Protein AF-A0A3S3RZV6-F1 (afdb_monomer)

Nearest PDB structures (foldseek):
  2d4z-assembly1_B  TM=9.384E-01  e=3.422E-06  Torpedo marmorata
  2d4z-assembly1_A  TM=8.749E-01  e=2.588E-06  Torpedo marmorata
  2pfi-assembly1_B  TM=9.142E-01  e=9.148E-04  Homo sapiens
  4esy-assembly1_B  TM=9.634E-01  e=6.955E-02  Sphaerobacter thermophilus DSM 20745
  7rfh-assembly1_F  TM=7.777E-01  e=4.276E-01  Homo sapiens

Mean predicted aligned error: 8.11 Å

pLDDT: mean 83.1, std 11.61, range [45.69, 95.12]

Structure (mmCIF, N/CA/C/O backbone):
data_AF-A0A3S3RZV6-F1
#
_entry.id   AF-A0A3S3RZV6-F1
#
loop_
_atom_site.group_PDB
_atom_site.id
_atom_site.type_symbol
_atom_site.label_atom_id
_atom_site.label_alt_id
_atom_site.label_comp_id
_atom_site.label_asym_id
_atom_site.label_entity_id
_atom_site.label_seq_id
_atom_site.pdbx_PDB_ins_code
_atom_site.Cartn_x
_atom_site.Cartn_y
_atom_site.Cartn_z
_atom_site.occupancy
_atom_site.B_iso_or_equiv
_atom_site.auth_seq_id
_atom_site.auth_comp_id
_atom_site.auth_asym_id
_atom_site.auth_atom_id
_atom_site.pdbx_PDB_model_num
ATOM 1 N N . ARG A 1 1 ? 30.202 -2.108 -22.117 1.00 58.06 1 ARG A N 1
ATOM 2 C CA . ARG A 1 1 ? 29.182 -2.696 -21.213 1.00 58.06 1 ARG A CA 1
ATOM 3 C C . ARG A 1 1 ? 27.927 -1.820 -21.172 1.00 58.06 1 ARG A C 1
ATOM 5 O O . ARG A 1 1 ? 26.887 -2.388 -21.445 1.00 58.06 1 ARG A O 1
ATOM 12 N N . GLN A 1 2 ? 28.039 -0.494 -20.997 1.00 60.06 2 GLN A N 1
ATOM 13 C CA . GLN A 1 2 ? 26.910 0.464 -21.042 1.00 60.06 2 GLN A CA 1
ATOM 14 C C . GLN A 1 2 ? 26.038 0.420 -22.315 1.00 60.06 2 GLN A C 1
ATOM 16 O O . GLN A 1 2 ? 24.824 0.388 -22.211 1.00 60.06 2 GLN A O 1
ATO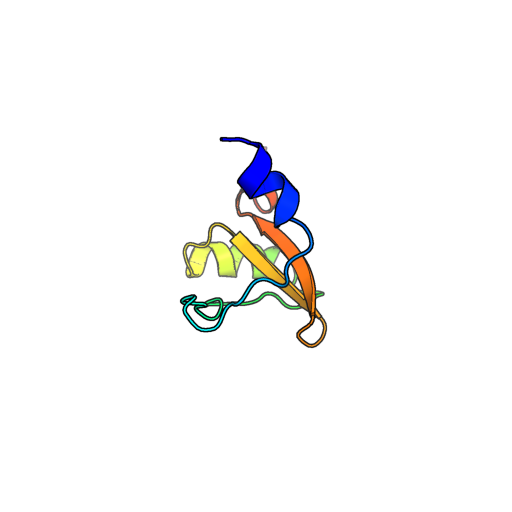M 21 N N . ALA A 1 3 ? 26.642 0.326 -23.509 1.00 62.84 3 ALA A N 1
ATOM 22 C CA . ALA A 1 3 ? 25.913 0.484 -24.780 1.00 62.84 3 ALA A CA 1
ATOM 23 C C . ALA A 1 3 ? 24.708 -0.464 -24.972 1.00 62.84 3 ALA A C 1
ATOM 25 O O . ALA A 1 3 ? 23.736 -0.101 -25.615 1.00 62.84 3 ALA A O 1
ATOM 26 N N . ARG A 1 4 ? 24.738 -1.661 -24.368 1.00 68.44 4 ARG A N 1
ATOM 27 C CA . ARG A 1 4 ? 23.637 -2.636 -24.444 1.00 68.44 4 ARG A CA 1
ATOM 28 C C . ARG A 1 4 ? 22.441 -2.256 -23.564 1.00 68.44 4 ARG A C 1
ATOM 30 O O . ARG A 1 4 ? 21.324 -2.681 -23.845 1.00 68.44 4 ARG A O 1
ATOM 37 N N . GLU A 1 5 ? 22.695 -1.569 -22.455 1.00 71.75 5 GLU A N 1
ATOM 38 C CA . GLU A 1 5 ? 21.640 -1.119 -21.544 1.00 71.75 5 GLU A CA 1
ATOM 39 C C . GLU A 1 5 ? 20.926 0.089 -22.147 1.00 71.75 5 GLU A C 1
ATOM 41 O O . GLU A 1 5 ? 19.700 0.094 -22.178 1.00 71.75 5 GLU A O 1
ATOM 46 N N . ASP A 1 6 ? 21.685 1.025 -22.727 1.00 75.75 6 ASP A N 1
ATOM 47 C CA . ASP A 1 6 ? 21.156 2.249 -23.338 1.00 75.75 6 ASP A CA 1
ATOM 48 C C . ASP A 1 6 ? 20.265 1.970 -24.566 1.00 75.75 6 ASP A C 1
ATOM 50 O O 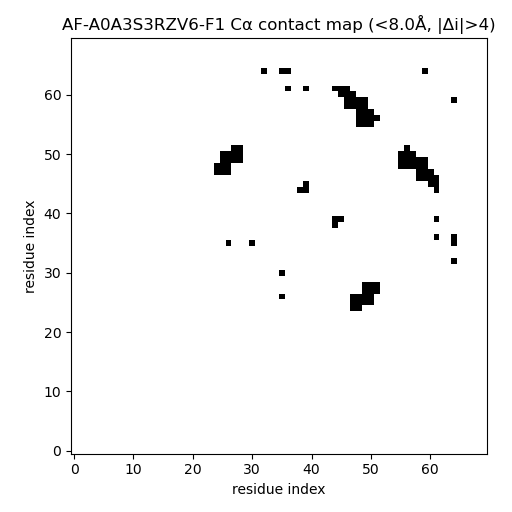. ASP A 1 6 ? 19.216 2.587 -24.723 1.00 75.75 6 ASP A O 1
ATOM 54 N N . GLU A 1 7 ? 20.631 0.995 -25.408 1.00 80.56 7 GLU A N 1
ATOM 55 C CA . GLU A 1 7 ? 19.871 0.614 -26.616 1.00 80.56 7 GLU A CA 1
ATOM 56 C C . GLU A 1 7 ? 18.503 -0.023 -26.323 1.00 80.56 7 GLU A C 1
ATOM 58 O O . GLU A 1 7 ? 17.666 -0.112 -27.218 1.00 80.56 7 GLU A O 1
ATOM 63 N N . ARG A 1 8 ? 18.273 -0.491 -25.090 1.00 79.19 8 ARG A N 1
ATOM 64 C CA . ARG A 1 8 ? 17.074 -1.259 -24.710 1.00 79.19 8 ARG A CA 1
ATOM 65 C C . ARG A 1 8 ? 16.169 -0.537 -23.716 1.00 79.19 8 ARG A C 1
ATOM 67 O O . ARG A 1 8 ? 15.239 -1.148 -23.196 1.00 79.19 8 ARG A O 1
ATOM 74 N N . LEU A 1 9 ? 16.433 0.739 -23.434 1.00 81.81 9 LEU A N 1
ATOM 75 C CA . LEU A 1 9 ? 15.628 1.539 -22.505 1.00 81.81 9 LEU A CA 1
ATOM 76 C C . LEU A 1 9 ? 14.191 1.754 -23.004 1.00 81.81 9 LEU A C 1
ATOM 78 O O . LEU A 1 9 ? 13.272 1.801 -22.189 1.00 81.81 9 LEU A O 1
ATOM 82 N N . ASP A 1 10 ? 14.004 1.833 -24.325 1.00 85.38 10 ASP A N 1
ATOM 83 C CA . ASP A 1 10 ? 12.697 2.048 -24.962 1.00 85.38 10 ASP A CA 1
ATOM 84 C C . ASP A 1 10 ? 11.943 0.736 -25.268 1.00 85.38 10 ASP A C 1
ATOM 86 O O . ASP A 1 10 ? 10.783 0.763 -25.691 1.00 85.38 10 ASP A O 1
ATOM 90 N N . ASP A 1 11 ? 12.571 -0.425 -25.046 1.00 88.31 11 ASP A N 1
ATOM 91 C CA . ASP A 1 11 ? 11.932 -1.726 -25.251 1.00 88.31 11 ASP A CA 1
ATOM 92 C C . ASP A 1 11 ? 10.817 -1.951 -24.215 1.00 88.31 11 ASP A C 1
ATOM 94 O O . ASP A 1 11 ? 11.001 -1.787 -23.006 1.00 88.31 11 ASP A O 1
ATOM 98 N N . VAL A 1 12 ? 9.657 -2.441 -24.666 1.00 87.00 12 VAL A N 1
ATOM 99 C CA . VAL A 1 12 ? 8.577 -2.851 -23.757 1.00 87.00 12 VAL A CA 1
ATOM 100 C C . VAL A 1 12 ? 9.031 -4.041 -22.910 1.00 87.00 12 VAL A C 1
ATOM 102 O O . VAL A 1 12 ? 9.387 -5.104 -23.427 1.00 87.00 12 VAL A O 1
ATOM 105 N N . VAL A 1 13 ? 8.962 -3.887 -21.587 1.00 87.50 13 VAL A N 1
ATOM 106 C CA . VAL A 1 13 ? 9.303 -4.957 -20.646 1.00 87.50 13 VAL A CA 1
ATOM 107 C C . VAL A 1 13 ? 8.278 -6.088 -20.743 1.00 87.50 13 VAL A C 1
ATOM 109 O O . VAL A 1 13 ? 7.076 -5.889 -20.569 1.00 87.50 13 VAL A O 1
ATOM 112 N N . ASN A 1 14 ? 8.762 -7.305 -20.994 1.00 88.06 14 ASN A N 1
ATOM 113 C CA . ASN A 1 14 ? 7.935 -8.504 -20.989 1.00 88.06 14 ASN A CA 1
ATOM 114 C C . ASN A 1 14 ? 7.836 -9.082 -19.566 1.00 88.06 14 ASN A C 1
ATOM 116 O O . ASN A 1 14 ? 8.821 -9.577 -19.022 1.00 88.06 14 ASN A O 1
ATOM 120 N N . PHE A 1 15 ? 6.632 -9.063 -18.990 1.00 88.75 15 PHE A N 1
ATOM 121 C CA . PHE A 1 15 ? 6.353 -9.581 -17.645 1.00 88.75 15 PHE A CA 1
ATOM 122 C C . PHE A 1 15 ? 5.877 -11.044 -17.612 1.00 88.75 15 PHE A C 1
ATOM 124 O O . PHE A 1 15 ? 5.582 -11.552 -16.537 1.00 88.75 15 PHE A O 1
ATOM 131 N N . SER A 1 16 ? 5.802 -11.744 -18.749 1.00 88.31 16 SER A N 1
ATOM 132 C CA . SER A 1 16 ? 5.224 -13.104 -18.838 1.00 88.31 16 SER A CA 1
ATOM 133 C C . SER A 1 16 ? 5.914 -14.158 -17.967 1.00 88.31 16 SER A C 1
ATOM 135 O O . SER A 1 16 ? 5.276 -15.122 -17.556 1.00 88.31 16 SER A O 1
ATOM 137 N N . THR A 1 17 ? 7.200 -13.978 -17.667 1.00 89.69 17 THR A N 1
ATOM 138 C CA . THR A 1 17 ? 7.978 -14.872 -16.796 1.00 89.69 17 THR A CA 1
ATOM 139 C C . THR A 1 17 ? 8.174 -14.303 -15.390 1.00 89.69 17 THR A C 1
ATOM 141 O O . THR A 1 17 ? 8.906 -14.886 -14.593 1.00 89.69 17 THR A O 1
ATOM 144 N N . CYS A 1 18 ? 7.589 -13.139 -15.091 1.00 89.44 18 CYS A N 1
ATOM 145 C CA . CYS A 1 18 ? 7.713 -12.489 -13.794 1.00 89.44 18 CYS A CA 1
ATOM 146 C C . CYS A 1 18 ? 6.683 -13.064 -12.818 1.00 89.44 18 CYS A C 1
ATOM 148 O O . CYS A 1 18 ? 5.496 -13.146 -13.133 1.00 89.44 18 CYS A O 1
ATOM 150 N N . LEU A 1 19 ? 7.134 -13.428 -11.617 1.00 87.69 19 LEU A N 1
ATOM 151 C CA . LEU A 1 19 ? 6.246 -13.809 -10.527 1.00 87.69 19 LEU A CA 1
ATOM 152 C C . LEU A 1 19 ? 5.660 -12.536 -9.904 1.00 87.69 19 LEU A C 1
ATOM 154 O O . LEU A 1 19 ? 6.304 -11.883 -9.084 1.00 87.69 19 LEU A O 1
ATOM 158 N N . ILE A 1 20 ? 4.457 -12.162 -10.334 1.00 88.12 20 ILE A N 1
ATOM 159 C CA . ILE A 1 20 ? 3.718 -11.026 -9.778 1.00 88.12 20 ILE A CA 1
ATOM 160 C C . ILE A 1 20 ? 2.692 -11.578 -8.796 1.00 88.12 20 ILE A C 1
ATOM 162 O O . ILE A 1 20 ? 1.600 -11.989 -9.185 1.00 88.12 20 ILE A O 1
ATOM 166 N N . GLU A 1 21 ? 3.057 -11.587 -7.518 1.00 83.88 21 GLU A N 1
ATOM 167 C CA . GLU A 1 21 ? 2.138 -11.984 -6.458 1.00 83.88 21 GLU A CA 1
ATOM 168 C C . GLU A 1 21 ? 1.147 -10.851 -6.162 1.00 83.88 21 GLU A C 1
ATOM 170 O O . GLU A 1 21 ? 1.551 -9.685 -6.051 1.00 83.88 21 GLU A O 1
ATOM 175 N N . PRO A 1 22 ? -0.154 -11.154 -6.017 1.00 82.12 22 PRO A N 1
ATOM 176 C CA . PRO A 1 22 ? -1.120 -10.158 -5.588 1.00 82.12 22 PRO A CA 1
ATOM 177 C C . PRO A 1 22 ? -0.761 -9.664 -4.185 1.00 82.12 22 PRO A C 1
ATOM 179 O O . PRO A 1 22 ? -0.365 -10.439 -3.312 1.00 82.12 22 PRO A O 1
ATOM 182 N N . ALA A 1 23 ? -0.925 -8.360 -3.951 1.00 80.75 23 ALA A N 1
ATOM 183 C CA . ALA A 1 23 ? -0.701 -7.803 -2.626 1.00 80.75 23 ALA A CA 1
ATOM 184 C C . ALA A 1 23 ? -1.632 -8.499 -1.611 1.00 80.75 23 ALA A C 1
ATOM 186 O O . ALA A 1 23 ? -2.839 -8.588 -1.856 1.00 80.75 23 ALA A O 1
ATOM 187 N N . PRO A 1 24 ? -1.113 -8.965 -0.461 1.00 75.06 24 PRO A N 1
ATOM 188 C CA . PRO A 1 24 ? -1.903 -9.732 0.503 1.00 75.06 24 PRO A CA 1
ATOM 189 C C . PRO A 1 24 ? -3.012 -8.901 1.166 1.00 75.06 24 PRO A C 1
ATOM 191 O O . PRO A 1 24 ? -3.941 -9.454 1.748 1.00 75.06 24 PRO A O 1
ATOM 194 N N . PHE A 1 25 ? -2.926 -7.571 1.083 1.00 82.50 25 PHE A N 1
ATOM 195 C CA . PHE A 1 25 ? -3.953 -6.644 1.536 1.00 82.50 25 PHE A CA 1
ATOM 196 C C . PHE A 1 25 ? -3.818 -5.302 0.797 1.00 82.50 25 PHE A C 1
ATOM 198 O O . PHE A 1 25 ? -2.756 -4.957 0.273 1.00 82.50 25 PHE A O 1
ATOM 205 N N . GLN A 1 26 ? -4.899 -4.528 0.792 1.00 86.94 26 GLN A N 1
ATOM 206 C CA . GLN A 1 26 ? -4.985 -3.231 0.129 1.00 86.94 26 GLN A CA 1
ATOM 207 C C . GLN A 1 26 ? -5.761 -2.255 1.014 1.00 86.94 26 GLN A C 1
ATOM 209 O O . GLN A 1 26 ? -6.759 -2.634 1.630 1.00 86.94 26 GLN A O 1
ATOM 214 N N . LEU A 1 27 ? -5.322 -0.996 1.071 1.00 91.00 27 LEU A N 1
ATOM 215 C CA . LEU A 1 27 ? -6.078 0.078 1.708 1.00 91.00 27 LEU A CA 1
ATOM 216 C C . LEU A 1 27 ? -6.959 0.780 0.679 1.00 91.00 27 LEU A C 1
ATOM 218 O O . LEU A 1 27 ? -6.552 1.036 -0.458 1.00 91.00 27 LEU A O 1
ATOM 222 N N . VAL A 1 28 ? -8.166 1.124 1.106 1.00 92.25 28 VAL A N 1
ATOM 223 C CA . VAL A 1 28 ? -9.090 1.939 0.318 1.00 92.25 28 VAL A CA 1
ATOM 224 C C . VAL A 1 28 ? -8.941 3.394 0.738 1.00 92.25 28 VAL A C 1
ATOM 226 O O . VAL A 1 28 ? -8.707 3.691 1.918 1.00 92.25 28 VAL A O 1
ATOM 229 N N . GLU A 1 29 ? -9.079 4.304 -0.222 1.00 89.00 29 GLU A N 1
ATOM 230 C CA . GLU A 1 29 ? -9.162 5.733 0.069 1.00 89.00 29 GLU A CA 1
ATOM 231 C C . GLU A 1 29 ? -10.213 6.031 1.157 1.00 89.00 29 GLU A C 1
ATOM 233 O O . GLU A 1 29 ? -11.258 5.387 1.242 1.00 89.00 29 GLU A O 1
ATOM 238 N N . GLY A 1 30 ? -9.909 6.971 2.055 1.00 88.44 30 GLY A N 1
ATOM 239 C CA . GLY A 1 30 ? -10.791 7.302 3.182 1.00 88.44 30 GLY A CA 1
ATOM 240 C C . GLY A 1 30 ? -10.735 6.335 4.374 1.00 88.44 30 GLY A C 1
ATOM 241 O O . GLY A 1 30 ? -11.453 6.541 5.356 1.00 88.44 30 GLY A O 1
ATOM 242 N N . THR A 1 31 ? -9.874 5.310 4.354 1.00 91.25 31 THR A N 1
ATOM 243 C CA . THR A 1 31 ? -9.610 4.501 5.557 1.00 91.25 31 THR A CA 1
ATOM 244 C C . THR A 1 31 ? -8.999 5.384 6.646 1.00 91.25 31 THR A C 1
ATOM 246 O O . THR A 1 31 ? -7.989 6.049 6.426 1.00 91.25 31 THR A O 1
ATOM 249 N N . SER A 1 32 ? -9.615 5.415 7.831 1.00 92.44 32 SER A N 1
ATOM 250 C CA . SER A 1 32 ? -9.138 6.274 8.917 1.00 92.44 32 SER A CA 1
ATOM 251 C C . SER A 1 32 ? -7.769 5.832 9.429 1.00 92.44 32 SER A C 1
ATOM 253 O O . SER A 1 32 ? -7.475 4.638 9.481 1.00 92.44 32 SER A O 1
ATOM 255 N N . LEU A 1 33 ? -6.964 6.788 9.902 1.00 90.06 33 LEU A N 1
ATOM 256 C CA . LEU A 1 33 ? -5.625 6.515 10.434 1.00 90.06 33 LEU A CA 1
ATOM 257 C C . LEU A 1 33 ? -5.636 5.445 11.537 1.00 90.06 33 LEU A C 1
ATOM 259 O O . LEU A 1 33 ? -4.769 4.581 11.559 1.00 90.06 33 LEU A O 1
ATOM 263 N N . LEU A 1 34 ? -6.645 5.462 12.416 1.00 90.69 34 LEU A N 1
ATOM 264 C CA . LEU A 1 34 ? -6.791 4.456 13.471 1.00 90.69 34 LEU A CA 1
ATOM 265 C C . LEU A 1 34 ? -7.001 3.049 12.895 1.00 90.69 34 LEU A C 1
ATOM 267 O O . LEU A 1 34 ? -6.349 2.109 13.337 1.00 90.69 34 LEU A O 1
ATOM 271 N N . LYS A 1 35 ? -7.881 2.902 11.895 1.00 90.06 35 LYS A N 1
ATOM 272 C CA . LYS A 1 35 ? 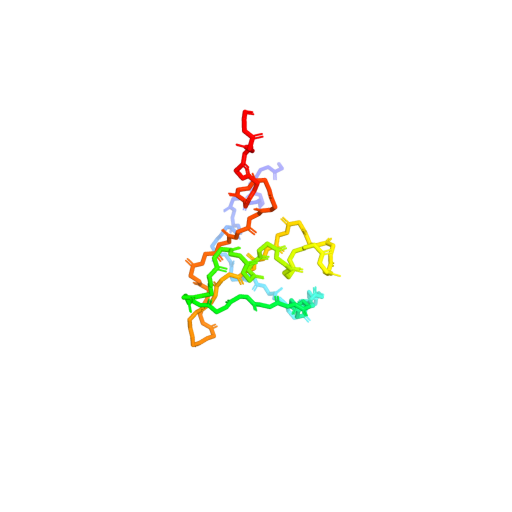-8.112 1.612 11.229 1.00 90.06 35 LYS A CA 1
ATOM 273 C C . LYS A 1 35 ? -6.856 1.149 10.500 1.00 90.06 35 LYS A C 1
ATOM 275 O O . LYS A 1 35 ? -6.502 -0.020 10.598 1.00 90.06 35 LYS A O 1
ATOM 280 N N . THR A 1 36 ? -6.160 2.068 9.835 1.00 91.25 36 THR A N 1
ATOM 281 C CA . THR A 1 36 ? -4.869 1.797 9.197 1.00 91.25 36 THR A CA 1
ATOM 282 C C . THR A 1 36 ? -3.845 1.300 10.217 1.00 91.25 36 THR A C 1
ATOM 284 O O . THR A 1 36 ? -3.269 0.238 10.014 1.00 91.25 36 THR A O 1
ATOM 287 N N . HIS A 1 37 ? -3.678 1.983 11.353 1.00 89.31 37 HIS A N 1
ATOM 288 C CA . HIS A 1 37 ? -2.790 1.542 12.432 1.00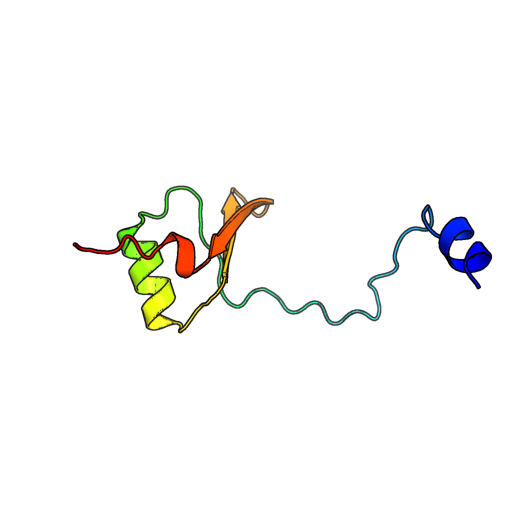 89.31 37 HIS A CA 1
ATOM 289 C C . HIS A 1 37 ? -3.158 0.140 12.932 1.00 89.31 37 HIS A C 1
ATOM 291 O O . HIS A 1 37 ? -2.295 -0.731 13.012 1.00 89.31 37 HIS A O 1
ATOM 297 N N . SER A 1 38 ? -4.440 -0.109 13.223 1.00 89.62 38 SER A N 1
ATOM 298 C CA . SER A 1 38 ? -4.908 -1.431 13.651 1.00 89.62 38 SER A CA 1
ATOM 299 C C . SER A 1 38 ? -4.593 -2.519 12.625 1.00 89.62 38 SER A C 1
ATOM 301 O O . SER A 1 38 ? -4.111 -3.578 13.012 1.00 89.62 38 SER A O 1
ATOM 303 N N . LEU A 1 39 ? -4.817 -2.267 11.331 1.00 89.25 39 LEU A N 1
ATOM 304 C CA . LEU A 1 39 ? -4.498 -3.220 10.264 1.00 89.25 39 LEU A CA 1
ATOM 305 C C . LEU A 1 39 ? -2.996 -3.507 10.188 1.00 89.25 39 LEU A C 1
ATOM 307 O O . LEU A 1 39 ? -2.605 -4.669 10.112 1.00 89.25 39 LEU A O 1
ATOM 311 N N . PHE A 1 40 ? -2.158 -2.473 10.274 1.00 89.81 40 PHE A N 1
ATOM 312 C CA . PHE A 1 40 ? -0.703 -2.628 10.290 1.00 89.81 40 PHE A CA 1
ATOM 313 C C . PHE A 1 40 ? -0.228 -3.468 11.477 1.00 89.81 40 PHE A C 1
ATOM 315 O O . PHE A 1 40 ? 0.596 -4.362 11.297 1.00 89.81 40 PHE A O 1
ATOM 322 N N . SER A 1 41 ? -0.771 -3.225 12.673 1.00 88.44 41 SER A N 1
ATOM 323 C CA . SER A 1 41 ? -0.437 -4.008 13.866 1.00 88.44 41 SER A CA 1
ATOM 324 C C . SER A 1 41 ? -0.931 -5.455 13.779 1.00 88.44 41 SER A C 1
ATOM 326 O O . SER A 1 41 ? -0.192 -6.364 14.138 1.00 88.44 41 SER A O 1
ATOM 328 N N . LEU A 1 42 ? -2.161 -5.678 13.301 1.00 90.38 42 LEU A N 1
ATOM 329 C CA . LEU A 1 42 ? -2.771 -7.012 13.214 1.00 90.38 42 LEU A CA 1
ATOM 330 C C . LEU A 1 42 ? -2.074 -7.913 12.195 1.00 90.38 42 LEU A C 1
ATOM 332 O O . LEU A 1 42 ? -1.915 -9.106 12.433 1.00 90.38 42 LEU A O 1
ATOM 336 N N . LEU A 1 43 ? -1.685 -7.343 11.058 1.00 88.12 43 LEU A N 1
ATOM 337 C CA . LEU A 1 43 ? -1.106 -8.084 9.941 1.00 88.12 43 LEU A CA 1
ATOM 338 C C . LEU A 1 43 ? 0.432 -8.000 9.909 1.00 88.12 43 LEU A C 1
ATOM 340 O O . LEU A 1 43 ? 1.053 -8.579 9.023 1.00 88.12 43 LEU A O 1
ATOM 344 N N . GLY A 1 44 ? 1.055 -7.282 10.853 1.00 86.69 44 GLY A N 1
ATOM 345 C CA . GLY A 1 44 ? 2.513 -7.127 10.928 1.00 86.69 44 GLY A CA 1
ATOM 346 C C . GLY A 1 44 ? 3.117 -6.423 9.709 1.00 86.69 44 GLY A C 1
ATOM 347 O O . GLY A 1 44 ? 4.207 -6.772 9.256 1.00 86.69 44 GLY A O 1
ATOM 348 N N . LEU A 1 45 ? 2.392 -5.464 9.136 1.00 86.25 45 LEU A N 1
ATOM 349 C CA . LEU A 1 45 ? 2.717 -4.878 7.838 1.00 86.25 45 LEU A CA 1
ATOM 350 C C . LEU A 1 45 ? 3.743 -3.760 7.967 1.00 86.25 45 LEU A C 1
ATOM 352 O O . LEU A 1 45 ? 3.708 -2.964 8.903 1.00 86.25 45 LEU A O 1
ATOM 356 N N . GLN A 1 46 ? 4.615 -3.651 6.967 1.00 85.69 46 GLN A N 1
ATOM 357 C CA . GLN A 1 46 ? 5.542 -2.523 6.846 1.00 85.69 46 GLN A CA 1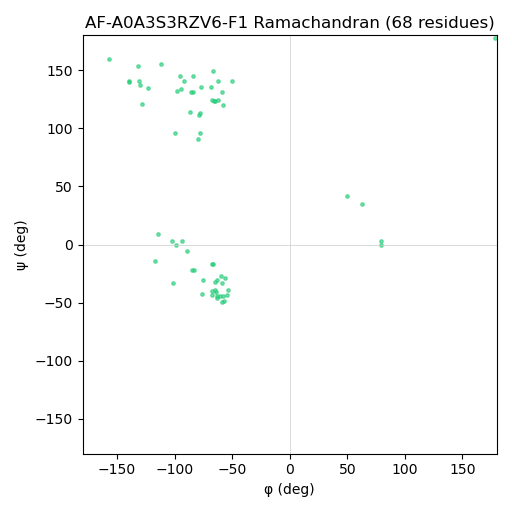
ATOM 358 C C . GLN A 1 46 ? 5.081 -1.492 5.821 1.00 85.69 46 GLN A C 1
ATOM 360 O O . GLN A 1 46 ? 5.339 -0.303 6.001 1.00 85.69 46 GLN A O 1
ATOM 365 N N . ILE A 1 47 ? 4.417 -1.946 4.756 1.00 88.00 47 ILE A N 1
ATOM 366 C CA . ILE A 1 47 ? 3.993 -1.137 3.615 1.00 88.00 47 ILE A CA 1
ATOM 367 C C . ILE A 1 47 ? 2.595 -1.584 3.197 1.00 88.00 47 ILE A C 1
ATOM 369 O O . ILE A 1 47 ? 2.315 -2.781 3.171 1.00 88.00 47 ILE A O 1
ATOM 373 N N . ALA A 1 48 ? 1.751 -0.619 2.847 1.00 91.44 48 ALA A N 1
ATOM 374 C CA . ALA A 1 48 ? 0.422 -0.810 2.295 1.00 91.44 48 ALA A CA 1
ATOM 375 C C . ALA A 1 48 ? 0.229 0.033 1.036 1.00 91.44 48 ALA A C 1
ATOM 377 O O . ALA A 1 48 ? 0.558 1.220 1.023 1.00 91.44 48 ALA A O 1
ATOM 378 N N . TYR A 1 49 ? -0.382 -0.550 0.009 1.00 92.88 49 TYR A N 1
ATOM 379 C CA . TYR A 1 49 ? -0.825 0.192 -1.168 1.00 92.88 49 TYR A CA 1
ATOM 380 C C . TYR A 1 49 ? -2.216 0.771 -0.929 1.00 92.88 49 TYR A C 1
ATOM 382 O O . TYR A 1 49 ? -3.129 0.063 -0.494 1.00 92.88 49 TYR A O 1
ATOM 390 N N . VAL A 1 50 ? -2.376 2.058 -1.225 1.00 93.06 50 VAL A N 1
ATOM 391 C CA . VAL A 1 50 ? -3.663 2.749 -1.179 1.00 93.06 50 VAL A CA 1
ATOM 392 C C . VAL A 1 50 ? -4.226 2.807 -2.585 1.00 93.06 50 VAL A C 1
ATOM 394 O O . VAL A 1 50 ? -3.541 3.194 -3.535 1.00 93.06 50 VAL A O 1
ATOM 397 N N . THR A 1 51 ? -5.491 2.439 -2.713 1.00 94.50 51 THR A N 1
ATOM 398 C CA . THR A 1 51 ? -6.175 2.369 -4.002 1.00 94.50 51 THR A CA 1
ATOM 399 C C . THR A 1 51 ? -7.528 3.057 -3.976 1.00 94.50 51 THR A C 1
ATOM 401 O O . THR A 1 51 ? -8.205 3.116 -2.947 1.00 94.50 51 THR A O 1
ATOM 404 N N . SER A 1 52 ? -7.936 3.515 -5.154 1.00 94.38 52 SER A N 1
ATOM 405 C CA . SER A 1 52 ? -9.298 3.947 -5.450 1.00 94.38 52 SER A CA 1
ATOM 406 C C . SER A 1 52 ? -9.767 3.218 -6.701 1.00 94.38 52 SER A C 1
ATOM 408 O O . SER A 1 52 ? -9.125 3.303 -7.750 1.00 94.38 52 SER A O 1
ATOM 410 N N . LEU A 1 53 ? -10.857 2.454 -6.587 1.00 89.94 53 LEU A N 1
ATOM 411 C CA . LEU A 1 53 ? -11.457 1.704 -7.702 1.00 89.94 53 LEU A CA 1
ATOM 412 C C . LEU A 1 53 ? -10.437 0.854 -8.492 1.00 89.94 53 LEU A C 1
ATOM 414 O O . LEU A 1 53 ? -10.446 0.833 -9.721 1.00 89.94 53 LEU A O 1
ATOM 418 N N . GLY A 1 54 ? -9.517 0.189 -7.784 1.00 88.00 54 GLY A N 1
ATOM 419 C CA . GLY A 1 54 ? -8.481 -0.664 -8.382 1.00 88.00 54 GLY A CA 1
ATOM 420 C C . GLY A 1 54 ? -7.278 0.081 -8.971 1.00 88.00 54 GLY A C 1
ATOM 421 O O . GLY A 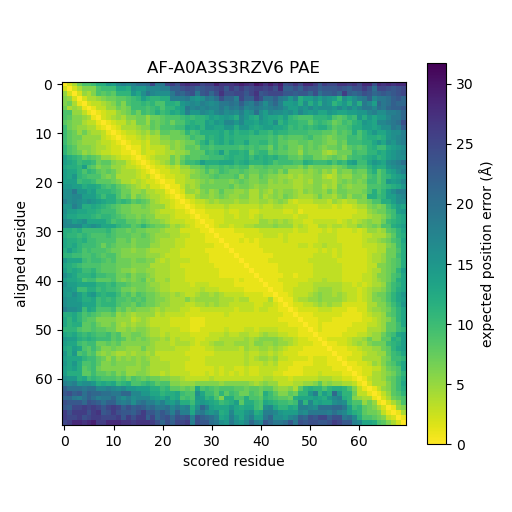1 54 ? -6.351 -0.558 -9.459 1.00 88.00 54 GLY A O 1
ATOM 422 N N . ARG A 1 55 ? -7.248 1.417 -8.907 1.00 92.88 55 ARG A N 1
ATOM 423 C CA . ARG A 1 55 ? -6.081 2.218 -9.295 1.00 92.88 55 ARG A CA 1
ATOM 424 C C . ARG A 1 55 ? -5.223 2.521 -8.078 1.00 92.88 55 ARG A C 1
ATOM 426 O O . ARG A 1 55 ? -5.749 2.937 -7.047 1.00 92.88 55 ARG A O 1
ATOM 433 N N . LEU A 1 56 ? -3.912 2.342 -8.213 1.00 93.19 56 LEU A N 1
ATOM 434 C CA . LEU 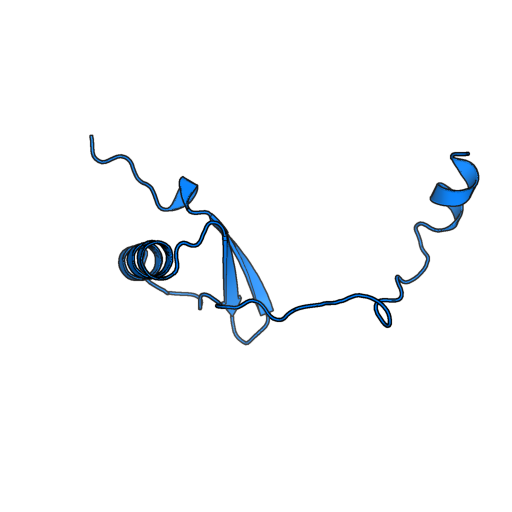A 1 56 ? -2.938 2.757 -7.209 1.00 93.19 56 LEU A CA 1
ATOM 435 C C . LEU A 1 56 ? -2.928 4.285 -7.109 1.00 93.19 56 LEU A C 1
ATOM 437 O O . LEU A 1 56 ? -2.704 4.963 -8.109 1.00 93.19 56 LEU A O 1
ATOM 441 N N . ILE A 1 57 ? -3.164 4.808 -5.907 1.00 95.12 57 ILE A N 1
ATOM 442 C CA . ILE A 1 57 ? -3.151 6.255 -5.638 1.00 95.12 57 ILE A CA 1
ATOM 443 C C . ILE A 1 57 ? -2.061 6.668 -4.647 1.00 95.12 57 ILE A C 1
ATOM 445 O O . ILE A 1 57 ? -1.760 7.851 -4.533 1.00 95.12 57 ILE A O 1
ATOM 449 N N . GLY A 1 58 ? -1.460 5.717 -3.930 1.00 92.38 58 GLY A N 1
ATOM 450 C CA . GLY A 1 58 ? -0.396 6.018 -2.983 1.00 92.38 58 GLY A CA 1
ATOM 451 C C . GLY A 1 58 ? 0.121 4.793 -2.246 1.00 92.38 58 GLY A C 1
ATOM 452 O O . GLY A 1 58 ? -0.378 3.679 -2.407 1.00 92.38 58 GLY A O 1
ATOM 453 N N . VAL A 1 59 ? 1.128 5.024 -1.414 1.00 91.19 59 VAL A N 1
ATOM 454 C CA . VAL A 1 59 ? 1.749 4.018 -0.554 1.00 91.19 59 VAL A CA 1
ATOM 455 C C . VAL A 1 59 ? 1.825 4.597 0.852 1.00 91.19 59 VAL A C 1
ATOM 457 O O . VAL A 1 59 ? 2.090 5.785 1.008 1.00 91.19 59 VAL A O 1
ATOM 460 N N . VAL A 1 60 ? 1.570 3.768 1.859 1.00 90.25 60 VAL A N 1
ATOM 461 C CA . VAL A 1 60 ? 1.713 4.124 3.274 1.00 90.25 60 VAL A CA 1
ATOM 462 C C . VAL A 1 60 ? 2.670 3.1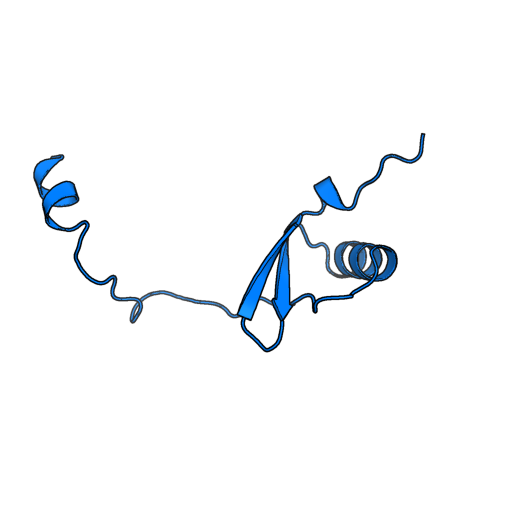38 3.920 1.00 90.25 60 VAL A C 1
ATOM 464 O O . VAL A 1 60 ? 2.540 1.929 3.723 1.00 90.25 60 VAL A O 1
ATOM 467 N N . SER A 1 61 ? 3.610 3.639 4.712 1.00 87.50 61 SER A N 1
ATOM 468 C CA . SER A 1 61 ? 4.542 2.822 5.489 1.00 87.50 61 SER A CA 1
ATOM 469 C C . SER A 1 61 ? 4.286 2.921 6.995 1.00 87.50 61 SER A C 1
ATOM 471 O O . SER A 1 61 ? 3.768 3.918 7.497 1.00 87.50 61 SER A O 1
ATOM 473 N N . LEU A 1 62 ? 4.695 1.897 7.752 1.00 79.06 62 LEU A N 1
ATOM 474 C CA . LEU A 1 62 ? 4.498 1.846 9.208 1.00 79.06 62 LEU A CA 1
ATOM 475 C C . LEU A 1 62 ? 5.155 3.042 9.926 1.00 79.06 62 LEU A C 1
ATOM 477 O O . LEU A 1 62 ? 4.616 3.539 10.912 1.00 79.06 62 LEU A O 1
ATOM 481 N N . LYS A 1 63 ? 6.291 3.536 9.409 1.00 72.56 63 LYS A N 1
ATOM 482 C CA . LYS A 1 63 ? 6.998 4.706 9.958 1.00 72.56 63 LYS A CA 1
ATOM 483 C C . LYS A 1 63 ? 6.171 5.993 9.874 1.00 72.56 63 LYS A C 1
ATOM 485 O O . LYS A 1 63 ? 6.325 6.850 10.731 1.00 72.56 63 LYS A O 1
ATOM 490 N N . GLU A 1 64 ? 5.300 6.119 8.876 1.00 63.00 64 GLU A N 1
ATOM 491 C CA . GLU A 1 64 ? 4.456 7.305 8.662 1.00 63.00 64 GLU A CA 1
ATOM 492 C C . GLU A 1 64 ? 3.162 7.258 9.488 1.00 63.00 64 GLU A C 1
ATOM 494 O O . GLU A 1 64 ? 2.565 8.294 9.768 1.00 63.00 64 GLU A O 1
ATOM 499 N N . VAL A 1 65 ? 2.730 6.061 9.904 1.00 64.62 65 VAL A N 1
ATOM 500 C CA . VAL A 1 65 ? 1.553 5.862 10.772 1.00 64.62 65 VAL A CA 1
ATOM 501 C C . VAL A 1 65 ? 1.907 6.062 12.251 1.00 64.62 65 VAL A C 1
ATOM 503 O O . VAL A 1 65 ? 1.035 6.359 13.072 1.00 64.62 65 VAL A O 1
ATOM 506 N N . PHE A 1 66 ? 3.188 5.933 12.602 1.00 65.19 66 PHE A N 1
ATOM 507 C CA . PHE A 1 66 ? 3.680 6.186 13.948 1.00 65.19 66 PHE A CA 1
ATOM 508 C C . PHE A 1 66 ? 3.844 7.692 14.185 1.00 65.19 66 PHE A C 1
ATOM 510 O O . PHE A 1 66 ? 4.902 8.269 13.951 1.00 65.19 66 PHE A O 1
ATOM 517 N N . VAL A 1 67 ? 2.793 8.341 14.685 1.00 57.00 67 VAL A N 1
ATOM 518 C CA . VAL A 1 67 ? 2.943 9.648 15.334 1.00 57.00 67 VAL A CA 1
ATOM 519 C C . VAL A 1 67 ? 3.487 9.369 16.739 1.00 57.00 67 VAL A C 1
ATOM 521 O O . VAL A 1 67 ? 2.763 8.743 17.522 1.00 57.00 67 VAL A O 1
ATOM 524 N N . PRO A 1 68 ? 4.729 9.763 17.085 1.00 51.56 68 PRO A N 1
ATOM 525 C CA . PRO A 1 68 ? 5.226 9.585 18.441 1.00 51.56 68 PRO A CA 1
ATOM 526 C C . PRO A 1 68 ? 4.276 10.309 19.395 1.00 51.56 68 PRO A C 1
ATOM 528 O O . PRO A 1 68 ? 4.014 11.506 19.267 1.00 51.56 68 PRO A O 1
ATOM 531 N N . ARG A 1 69 ? 3.679 9.552 20.316 1.00 55.81 69 ARG A N 1
ATOM 532 C CA . ARG A 1 69 ? 3.008 10.146 21.465 1.00 55.81 69 ARG A CA 1
ATOM 533 C C . ARG A 1 69 ? 4.100 10.520 22.466 1.00 55.81 69 ARG A C 1
ATOM 535 O O . ARG A 1 69 ? 4.675 9.618 23.070 1.00 55.81 69 ARG A O 1
ATOM 542 N N . TYR A 1 70 ? 4.258 11.837 22.626 1.00 45.69 70 TYR A N 1
ATOM 543 C CA . TYR A 1 70 ? 5.216 12.591 23.451 1.00 45.69 70 TYR A CA 1
ATOM 544 C C . TYR A 1 70 ? 6.608 12.768 22.848 1.00 45.69 70 TYR A C 1
ATOM 546 O O . TYR A 1 70 ? 7.253 11.758 22.497 1.00 45.69 70 TYR A O 1
#

InterPro domains:
  IPR046342 CBS domain superfamily [G3DSA:3.10.580.10] (1-67)
  IPR046342 CBS domain superfamily [SSF54631] (12-65)
  IPR050970 Voltage-gated chloride channel [PTHR45720] (2-65)

Organism: NCBI:txid1965070

Foldseek 3Di:
DVVVVVVCPPPDDDCPPPDDDDDPDAAEPPDDLVNVLVVCVVVVDAKHFYDYPPDTDDMDGPVNSDPDPD

Secondary structure (DSSP, 8-state):
-THHHHTTTTSPP--TTS--PPPS--EETT--HHHHHHHHHHHT-SEEEEEETTEEEEEEEHHHH-----

Radius of gyration: 17.82 Å; Cα contacts (8 Å, |Δi|>4): 51; chains: 1; bounding box: 41×28×50 Å

Solvent-accessible surface area (back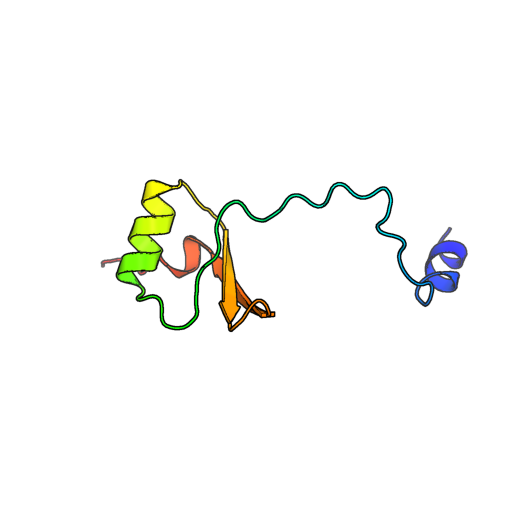bone atoms only — not comparable to full-atom values): 4682 Å² total; per-residue (Å²): 123,66,70,68,58,67,77,48,70,87,54,84,84,79,60,90,86,56,89,79,75,78,74,95,63,72,42,52,72,88,65,49,68,69,58,50,49,51,50,33,67,76,68,71,47,59,68,41,46,29,26,54,96,89,40,83,75,48,75,50,43,50,75,76,69,57,71,78,85,123

Sequence (70 aa):
RQAREDERLDDVVNFSTCLIEPAPFQLVEGTSLLKTHSLFSLLGLQIAYVTSLGRLIGVVSLKEVFVPRY